Protein AF-A0A5N5WL13-F1 (afdb_monomer_lite)

pLDDT: mean 93.42, std 8.43, range [50.84, 98.69]

InterPro domains:
  IPR011009 Protein kinase-like domain superfamily [SSF56112] (3-64)

Structure (mmCIF, N/CA/C/O backbone):
data_AF-A0A5N5WL13-F1
#
_entry.id   AF-A0A5N5WL13-F1
#
loop_
_atom_site.group_PDB
_atom_site.id
_atom_site.type_symbol
_atom_site.label_atom_id
_atom_site.label_alt_id
_atom_site.label_comp_id
_atom_site.label_asym_id
_atom_site.label_entity_id
_atom_site.label_seq_id
_atom_site.pdbx_PDB_ins_code
_atom_site.Cartn_x
_atom_site.Cartn_y
_atom_site.Cartn_z
_atom_site.occupancy
_atom_site.B_iso_or_equiv
_atom_site.auth_seq_id
_atom_site.auth_comp_id
_atom_site.auth_asym_id
_atom_site.auth_atom_id
_atom_site.pdbx_PDB_model_num
ATOM 1 N N . MET A 1 1 ? -17.667 10.621 -6.257 1.00 50.84 1 MET A N 1
ATOM 2 C CA . MET A 1 1 ? -16.662 9.850 -7.025 1.00 50.84 1 MET A CA 1
ATOM 3 C C . MET A 1 1 ? -16.093 8.770 -6.116 1.00 50.84 1 MET A C 1
ATOM 5 O O . MET A 1 1 ? -15.502 9.119 -5.100 1.00 50.84 1 MET A O 1
ATOM 9 N N . ASN A 1 2 ? -16.303 7.491 -6.437 1.00 67.06 2 ASN A N 1
ATOM 10 C CA . ASN A 1 2 ? -15.737 6.379 -5.668 1.00 67.06 2 ASN A CA 1
ATOM 11 C C . ASN A 1 2 ? -14.259 6.224 -6.036 1.00 67.06 2 ASN A C 1
ATOM 13 O O . ASN A 1 2 ? -13.922 5.912 -7.177 1.00 67.06 2 ASN A O 1
ATOM 17 N N . LYS A 1 3 ? -13.365 6.509 -5.086 1.00 81.25 3 LYS A N 1
ATOM 18 C CA . LYS A 1 3 ? -11.925 6.306 -5.264 1.00 81.25 3 LYS A CA 1
ATOM 19 C C . LYS A 1 3 ? -11.621 4.837 -4.995 1.00 81.25 3 LYS A C 1
ATOM 21 O O . LYS A 1 3 ? -11.788 4.385 -3.873 1.00 81.25 3 LYS A O 1
ATOM 26 N N . HIS A 1 4 ? -11.184 4.110 -6.018 1.00 90.00 4 HIS A N 1
ATOM 27 C CA . HIS A 1 4 ? -10.873 2.682 -5.895 1.00 90.00 4 HIS A CA 1
ATOM 28 C C . HIS A 1 4 ? -9.389 2.414 -5.613 1.00 90.00 4 HIS A C 1
ATOM 30 O O . HIS A 1 4 ? -9.051 1.421 -4.970 1.00 90.00 4 HIS A O 1
ATOM 36 N N . PHE A 1 5 ? -8.505 3.318 -6.042 1.00 94.94 5 PHE A N 1
ATOM 37 C CA . PHE A 1 5 ? -7.059 3.125 -5.982 1.00 94.94 5 PHE A CA 1
ATOM 38 C C . PHE A 1 5 ? -6.334 4.384 -5.513 1.00 94.94 5 PHE A C 1
ATOM 40 O O . PHE A 1 5 ? -6.815 5.506 -5.688 1.00 94.94 5 PHE A O 1
ATOM 47 N N . VAL A 1 6 ? -5.149 4.179 -4.953 1.00 96.25 6 VAL A N 1
ATOM 48 C CA . VAL A 1 6 ? -4.173 5.212 -4.614 1.00 96.25 6 VAL A CA 1
ATOM 49 C C . VAL A 1 6 ? -2.800 4.790 -5.124 1.00 96.25 6 VAL A C 1
ATOM 51 O O . VAL A 1 6 ? -2.486 3.600 -5.193 1.00 96.25 6 VAL A O 1
ATOM 54 N N . VAL A 1 7 ? -1.988 5.780 -5.489 1.00 97.31 7 VAL A N 1
ATOM 55 C CA . VAL A 1 7 ? -0.608 5.575 -5.921 1.00 97.31 7 VAL A CA 1
ATOM 56 C C . VAL A 1 7 ? 0.319 6.243 -4.916 1.00 97.31 7 VAL A C 1
ATOM 58 O O . VAL A 1 7 ? 0.253 7.457 -4.726 1.00 97.31 7 VAL A O 1
ATOM 61 N N . LYS A 1 8 ? 1.191 5.460 -4.278 1.00 98.12 8 LYS A N 1
ATOM 62 C CA . LYS A 1 8 ? 2.345 5.995 -3.547 1.00 98.12 8 LYS A CA 1
ATOM 63 C C . LYS A 1 8 ? 3.532 6.020 -4.503 1.00 98.12 8 LYS A C 1
ATOM 65 O O . LYS A 1 8 ? 3.817 5.006 -5.136 1.00 98.12 8 LYS A O 1
ATOM 70 N N . MET A 1 9 ? 4.203 7.164 -4.628 1.00 98.00 9 MET A N 1
ATOM 71 C CA . MET A 1 9 ? 5.311 7.310 -5.571 1.00 98.00 9 MET A CA 1
ATOM 72 C C . MET A 1 9 ? 6.419 8.235 -5.075 1.00 98.00 9 MET A C 1
ATOM 74 O O . MET A 1 9 ? 6.159 9.193 -4.350 1.00 98.00 9 MET A O 1
ATOM 78 N N . GLY A 1 10 ? 7.654 7.969 -5.503 1.00 98.06 10 GLY A N 1
ATOM 79 C CA . GLY A 1 10 ? 8.803 8.831 -5.225 1.00 98.06 10 GLY A CA 1
ATOM 80 C C . GLY A 1 10 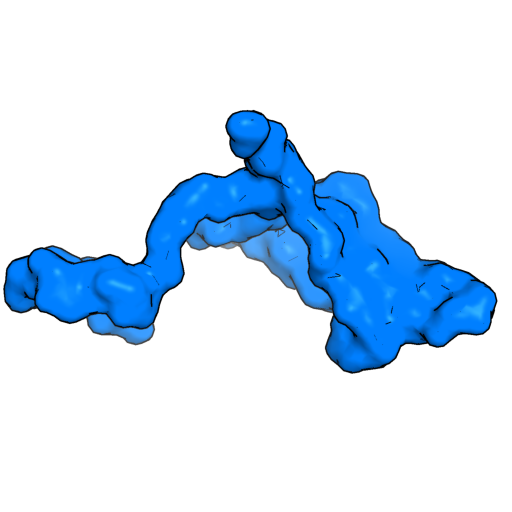? 10.141 8.095 -5.237 1.00 98.06 10 GLY A C 1
ATOM 81 O O . GLY A 1 10 ? 10.193 6.873 -5.345 1.00 98.06 10 GLY A O 1
ATOM 82 N N . HIS A 1 11 ? 11.231 8.853 -5.106 1.00 97.50 11 HIS A N 1
ATOM 83 C CA . HIS A 1 11 ? 12.591 8.298 -5.045 1.00 97.50 11 HIS A CA 1
ATOM 84 C C . HIS A 1 11 ? 12.889 7.589 -3.714 1.00 97.50 11 HIS A C 1
ATOM 86 O O . HIS A 1 11 ? 13.684 6.660 -3.687 1.00 97.50 11 HIS A O 1
ATOM 92 N N . GLY A 1 12 ? 12.244 8.015 -2.621 1.00 97.25 12 GLY A N 1
ATOM 93 C CA . GLY A 1 12 ? 12.359 7.374 -1.305 1.00 97.25 12 GLY A CA 1
ATOM 94 C C . GLY A 1 12 ? 11.380 6.219 -1.081 1.00 97.25 12 GLY A C 1
ATOM 95 O O . GLY A 1 12 ? 11.415 5.589 -0.032 1.00 97.25 12 GLY A O 1
ATOM 96 N N . VAL A 1 13 ? 10.492 5.947 -2.043 1.00 97.81 13 VAL A N 1
ATOM 97 C CA . VAL A 1 13 ? 9.564 4.813 -1.974 1.00 97.81 13 VAL A CA 1
ATOM 98 C C . VAL A 1 13 ? 10.299 3.573 -2.465 1.00 97.81 13 VAL A C 1
ATOM 100 O O . VAL A 1 13 ? 10.960 3.606 -3.504 1.00 97.81 13 VAL A O 1
ATOM 103 N N . THR A 1 14 ? 10.189 2.473 -1.732 1.00 97.56 14 THR A N 1
ATOM 104 C CA . THR A 1 14 ? 10.904 1.228 -2.031 1.00 97.56 14 THR A CA 1
ATOM 105 C C . THR A 1 14 ? 9.927 0.106 -2.368 1.00 97.56 14 THR A C 1
ATOM 107 O O . THR A 1 14 ? 8.791 0.086 -1.898 1.00 97.56 14 THR A O 1
ATOM 110 N N . ILE A 1 15 ? 10.362 -0.848 -3.197 1.00 97.69 15 ILE A N 1
ATOM 111 C CA . ILE A 1 15 ? 9.529 -2.001 -3.583 1.00 97.69 15 ILE A CA 1
ATOM 112 C C . ILE A 1 15 ? 9.200 -2.881 -2.364 1.00 97.69 15 ILE A C 1
ATOM 114 O O . ILE A 1 15 ? 8.093 -3.411 -2.284 1.00 97.69 15 ILE A O 1
ATOM 118 N N . ILE A 1 16 ? 10.101 -2.949 -1.375 1.00 98.25 16 ILE A N 1
ATOM 119 C CA . ILE A 1 16 ? 9.901 -3.727 -0.142 1.00 98.25 16 ILE A CA 1
ATOM 120 C C . ILE A 1 16 ? 8.662 -3.277 0.649 1.00 98.25 16 ILE A C 1
ATOM 122 O O . ILE A 1 16 ? 8.045 -4.089 1.328 1.00 98.25 16 ILE A O 1
ATOM 126 N N . GLU A 1 17 ? 8.211 -2.020 0.525 1.00 98.12 17 GLU A N 1
ATOM 127 C CA . GLU A 1 17 ? 6.940 -1.597 1.134 1.00 98.12 17 GLU A CA 1
ATOM 128 C C . GLU A 1 17 ? 5.750 -2.413 0.605 1.00 98.12 17 GLU A C 1
ATOM 130 O O . GLU A 1 17 ? 4.868 -2.814 1.367 1.00 98.12 17 GLU A O 1
ATOM 135 N N . ALA A 1 18 ? 5.726 -2.679 -0.703 1.00 98.25 18 ALA A N 1
ATOM 136 C CA . ALA A 1 18 ? 4.676 -3.461 -1.337 1.00 98.25 18 ALA A CA 1
ATOM 137 C C . ALA A 1 18 ? 4.756 -4.944 -0.954 1.00 98.25 18 ALA A C 1
ATOM 139 O O . ALA A 1 18 ? 3.723 -5.586 -0.758 1.00 98.25 18 ALA A O 1
ATOM 140 N N . GLU A 1 19 ? 5.967 -5.483 -0.823 1.00 98.19 19 GLU A N 1
ATOM 141 C CA . GLU A 1 19 ? 6.204 -6.856 -0.364 1.00 98.19 19 GLU A CA 1
ATOM 142 C C . GLU A 1 19 ? 5.775 -7.033 1.096 1.00 98.19 19 GLU A C 1
ATOM 144 O O . GLU A 1 19 ? 5.034 -7.965 1.403 1.00 98.19 19 GLU A O 1
ATOM 149 N N . ASN A 1 20 ? 6.115 -6.081 1.969 1.00 98.19 20 ASN A N 1
ATOM 150 C CA . ASN A 1 20 ? 5.688 -6.070 3.367 1.00 98.19 20 ASN A CA 1
ATOM 151 C C . ASN A 1 20 ? 4.161 -5.996 3.497 1.00 98.19 20 ASN A C 1
ATOM 153 O O . ASN A 1 20 ? 3.581 -6.711 4.313 1.00 98.19 20 ASN A O 1
ATOM 157 N N . MET A 1 21 ? 3.484 -5.192 2.669 1.00 97.75 21 MET A N 1
ATOM 158 C CA . MET A 1 21 ? 2.015 -5.172 2.640 1.00 97.75 21 MET A CA 1
ATOM 159 C C . MET A 1 21 ? 1.429 -6.522 2.210 1.00 97.75 21 MET A C 1
ATOM 161 O O . MET A 1 21 ? 0.485 -6.999 2.834 1.00 97.75 21 MET A O 1
ATOM 165 N N . ARG A 1 22 ? 1.991 -7.176 1.184 1.00 97.88 22 ARG A N 1
ATOM 166 C CA . ARG A 1 22 ? 1.552 -8.523 0.768 1.00 97.88 22 ARG A CA 1
ATOM 167 C C . ARG A 1 22 ? 1.791 -9.560 1.867 1.00 97.88 22 ARG A C 1
ATOM 169 O O . ARG A 1 22 ? 0.921 -10.391 2.108 1.00 97.88 22 ARG A O 1
ATOM 176 N N . PHE A 1 23 ? 2.930 -9.483 2.552 1.00 97.94 23 PHE A N 1
ATOM 177 C CA . PHE A 1 23 ? 3.247 -10.348 3.683 1.00 97.94 23 PHE A CA 1
ATOM 178 C C . PHE A 1 23 ? 2.24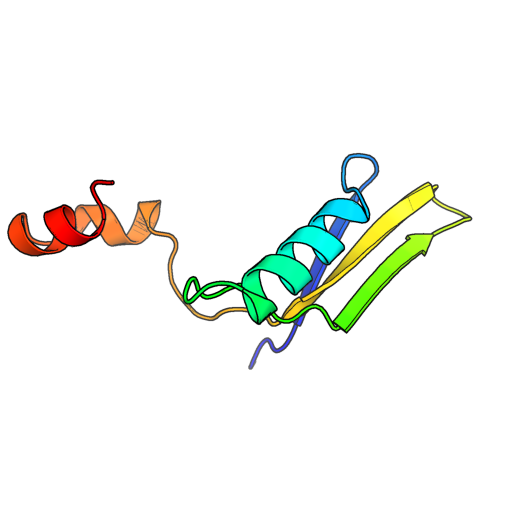1 -10.163 4.825 1.00 97.94 23 PHE A C 1
ATOM 180 O O . PHE A 1 23 ? 1.663 -11.145 5.284 1.00 97.94 23 PHE A O 1
ATOM 187 N N . LEU A 1 24 ? 1.967 -8.924 5.243 1.00 98.00 24 LEU A N 1
ATOM 188 C CA . LEU A 1 24 ? 0.986 -8.635 6.295 1.00 98.00 24 LEU A CA 1
ATOM 189 C C . LEU A 1 24 ? -0.427 -9.079 5.909 1.00 98.00 24 LEU A C 1
ATOM 191 O O . LEU A 1 24 ? -1.128 -9.628 6.756 1.00 98.00 24 LEU A O 1
ATOM 195 N N . ALA A 1 25 ? -0.822 -8.900 4.645 1.00 96.88 25 ALA A N 1
ATOM 196 C CA . ALA A 1 25 ? -2.118 -9.352 4.142 1.00 96.88 25 ALA A CA 1
ATOM 197 C C . ALA A 1 25 ? -2.280 -10.880 4.217 1.00 96.88 25 ALA A C 1
ATOM 199 O O . ALA A 1 25 ? -3.386 -11.366 4.432 1.00 96.88 25 ALA A O 1
ATOM 200 N N . ALA A 1 26 ? -1.191 -11.633 4.038 1.00 97.25 26 ALA A N 1
ATOM 201 C CA . ALA A 1 26 ? -1.204 -13.093 4.102 1.00 97.25 26 ALA A CA 1
ATOM 202 C C . ALA A 1 26 ? -1.049 -13.646 5.531 1.00 97.25 26 ALA A C 1
ATOM 204 O O . ALA A 1 26 ? -1.492 -14.760 5.796 1.00 97.25 26 ALA A O 1
ATOM 205 N N . ASN A 1 27 ? -0.423 -12.893 6.444 1.00 97.88 27 ASN A N 1
ATOM 206 C CA . ASN A 1 27 ? 0.044 -13.418 7.735 1.00 97.88 27 ASN A CA 1
ATOM 207 C C . ASN A 1 27 ? -0.518 -12.692 8.969 1.00 97.88 27 ASN A C 1
ATOM 209 O O . ASN A 1 27 ? -0.163 -13.037 10.094 1.00 97.88 27 ASN A O 1
ATOM 213 N N . SER A 1 28 ? -1.378 -11.685 8.805 1.00 96.06 28 SER A N 1
ATOM 214 C CA . SER A 1 28 ? -1.946 -10.931 9.926 1.00 96.06 28 SER A CA 1
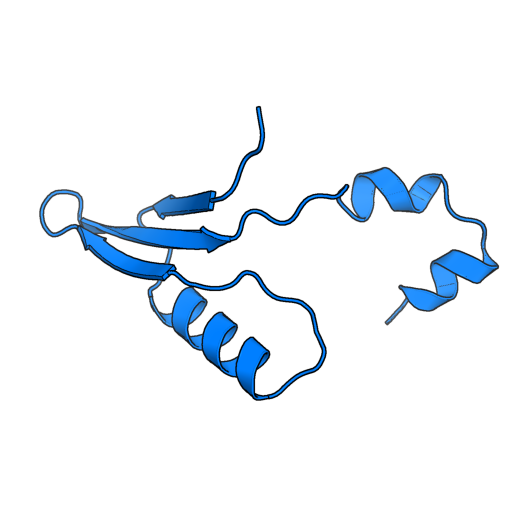ATOM 215 C C . SER A 1 28 ? -3.425 -10.608 9.721 1.00 96.06 28 SER A C 1
ATOM 217 O O . SER A 1 28 ? -3.952 -10.682 8.615 1.00 96.06 28 SER A O 1
ATOM 219 N N . LYS A 1 29 ? -4.098 -10.214 10.806 1.00 92.50 29 LYS A N 1
ATOM 220 C CA . LYS A 1 29 ? -5.468 -9.674 10.762 1.00 92.50 29 LYS A CA 1
ATOM 221 C C . LYS A 1 29 ? -5.498 -8.149 10.635 1.00 92.50 29 LYS A C 1
ATOM 223 O O . LYS A 1 29 ? -6.580 -7.569 10.616 1.00 92.50 29 LYS A O 1
ATOM 228 N N . VAL A 1 30 ? -4.333 -7.499 10.592 1.00 88.44 30 VAL A N 1
ATOM 229 C CA . VAL A 1 30 ? -4.256 -6.045 10.448 1.00 88.44 30 VAL A CA 1
ATOM 230 C C . VAL A 1 30 ? -4.682 -5.694 9.022 1.00 88.44 30 VAL A C 1
ATOM 232 O O . VAL A 1 30 ? -4.088 -6.207 8.071 1.00 88.44 30 VAL A O 1
ATOM 235 N N . PRO A 1 31 ? -5.703 -4.841 8.839 1.00 89.94 31 PRO A N 1
ATOM 236 C CA . PRO A 1 31 ? -6.125 -4.441 7.509 1.00 89.94 31 PRO A CA 1
ATOM 237 C C . PRO A 1 31 ? -5.023 -3.608 6.850 1.00 89.94 31 PRO A C 1
ATOM 239 O O . PRO A 1 31 ? -4.623 -2.561 7.357 1.00 89.94 31 PRO A O 1
ATOM 242 N N . VAL A 1 32 ? -4.553 -4.068 5.695 1.00 95.81 32 VAL A N 1
ATOM 243 C CA . VAL A 1 32 ? -3.585 -3.362 4.849 1.00 95.81 32 VAL A CA 1
ATOM 244 C C . VAL A 1 32 ? -4.153 -3.188 3.437 1.00 95.81 32 VAL A C 1
ATOM 246 O O . VAL A 1 32 ? -4.966 -4.010 3.004 1.00 95.81 32 VAL A O 1
ATOM 249 N N . PRO A 1 33 ? -3.757 -2.140 2.690 1.00 96.94 33 PRO A N 1
ATOM 250 C CA . PRO A 1 33 ? -4.195 -1.965 1.310 1.00 96.94 33 P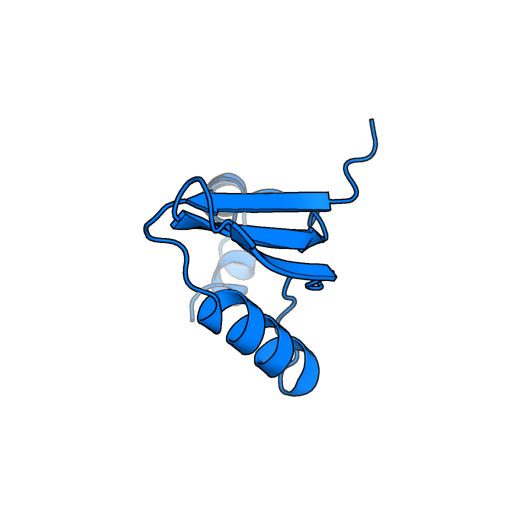RO A CA 1
ATOM 251 C C . PRO A 1 33 ? -3.803 -3.153 0.424 1.00 96.94 33 PRO A C 1
ATOM 253 O O . PRO A 1 33 ? -2.647 -3.582 0.414 1.00 96.94 33 PRO A O 1
ATOM 256 N N . LYS A 1 34 ? -4.737 -3.647 -0.397 1.00 96.75 34 LYS A N 1
ATOM 257 C CA . LYS A 1 34 ? -4.402 -4.622 -1.442 1.00 96.75 34 LYS A CA 1
ATOM 258 C C . LYS A 1 34 ? -3.463 -3.985 -2.468 1.00 96.75 34 LYS A C 1
ATOM 260 O O . LYS A 1 34 ? -3.830 -3.014 -3.127 1.00 96.75 34 LYS A O 1
ATOM 265 N N . VAL A 1 35 ? -2.270 -4.553 -2.637 1.00 98.12 35 VAL A N 1
ATOM 266 C CA . VAL A 1 35 ? -1.314 -4.127 -3.669 1.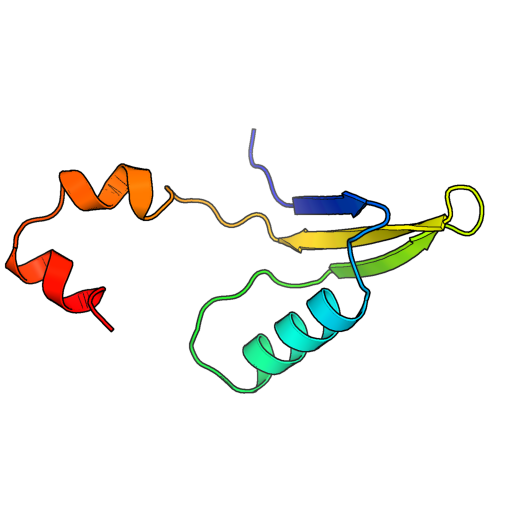00 98.12 35 VAL A CA 1
ATOM 267 C C . VAL A 1 35 ? -1.713 -4.717 -5.020 1.00 98.12 35 VAL A C 1
ATOM 269 O O . VAL A 1 35 ? -1.806 -5.935 -5.167 1.00 98.12 35 VAL A O 1
ATOM 272 N N . HIS A 1 36 ? -1.893 -3.859 -6.023 1.00 97.88 36 HIS A N 1
ATOM 273 C CA . HIS A 1 36 ? -2.165 -4.258 -7.405 1.00 97.88 36 HIS A CA 1
ATOM 274 C C . HIS A 1 36 ? -0.880 -4.346 -8.230 1.00 97.88 36 HIS A C 1
ATOM 276 O O . HIS A 1 36 ? -0.669 -5.336 -8.925 1.00 97.88 36 HIS A O 1
ATOM 282 N N . ALA A 1 37 ? 0.011 -3.359 -8.104 1.00 97.94 37 ALA A N 1
ATOM 283 C CA . ALA A 1 37 ? 1.301 -3.341 -8.788 1.00 97.94 37 ALA A CA 1
ATOM 284 C C . ALA A 1 37 ? 2.344 -2.558 -7.982 1.00 97.94 37 ALA A C 1
ATOM 286 O O . ALA A 1 37 ? 1.999 -1.627 -7.254 1.00 97.94 37 ALA A O 1
ATOM 287 N N . ALA A 1 38 ? 3.613 -2.926 -8.137 1.00 98.31 38 ALA A N 1
ATOM 288 C CA . ALA A 1 38 ? 4.748 -2.168 -7.632 1.00 98.31 38 ALA A CA 1
ATOM 289 C C . ALA A 1 38 ? 5.897 -2.269 -8.636 1.00 98.31 38 ALA A C 1
ATOM 291 O O . ALA A 1 38 ? 6.235 -3.370 -9.065 1.00 98.31 38 ALA A O 1
ATOM 292 N N . PHE A 1 39 ? 6.457 -1.135 -9.046 1.00 98.38 39 PHE A N 1
ATOM 293 C CA . PHE A 1 39 ? 7.528 -1.097 -10.039 1.00 98.38 39 PHE A CA 1
ATOM 294 C C . PHE A 1 39 ? 8.371 0.165 -9.894 1.00 98.38 39 PHE A C 1
ATOM 296 O O . PHE A 1 39 ? 7.937 1.163 -9.315 1.00 98.38 39 PHE A O 1
ATOM 303 N N . ARG A 1 40 ? 9.583 0.117 -10.447 1.00 98.25 40 ARG A N 1
ATOM 304 C CA . ARG A 1 40 ? 10.462 1.273 -10.589 1.00 98.25 40 ARG A CA 1
ATOM 305 C C . ARG A 1 40 ? 10.431 1.729 -12.038 1.00 98.25 40 ARG A C 1
ATOM 307 O O . ARG A 1 40 ? 10.687 0.930 -12.932 1.00 98.25 40 ARG A O 1
ATOM 314 N N . ASP A 1 41 ? 10.091 2.990 -12.261 1.00 97.62 41 ASP A N 1
ATOM 315 C CA . ASP A 1 41 ? 10.132 3.581 -13.594 1.00 97.62 41 ASP A CA 1
ATOM 316 C C . ASP A 1 41 ? 11.596 3.808 -14.008 1.00 97.62 41 ASP A C 1
ATOM 318 O O . ASP A 1 41 ? 12.302 4.540 -13.309 1.00 97.62 41 ASP A O 1
ATOM 322 N N . PRO A 1 42 ? 12.076 3.212 -15.113 1.00 96.19 42 PRO A N 1
ATOM 323 C CA . PRO A 1 42 ? 13.462 3.362 -15.547 1.00 96.19 42 PRO A CA 1
ATOM 324 C C . PRO A 1 42 ? 13.811 4.794 -15.973 1.00 96.19 42 PRO A C 1
ATOM 326 O O . PRO A 1 42 ? 14.971 5.180 -15.860 1.00 96.19 42 PRO A O 1
ATOM 329 N N . GLY A 1 43 ? 12.838 5.593 -16.431 1.00 97.62 43 GLY A N 1
ATOM 330 C CA . GLY A 1 43 ? 13.089 6.964 -16.886 1.00 97.62 43 GLY A CA 1
ATOM 331 C C . GLY A 1 43 ? 13.284 7.950 -15.735 1.00 97.62 43 GLY A C 1
ATOM 332 O O . GLY A 1 43 ? 14.238 8.723 -15.721 1.00 97.62 43 GLY A O 1
ATOM 333 N N . THR A 1 44 ? 12.390 7.920 -14.744 1.00 97.00 44 THR A N 1
ATOM 334 C CA . THR A 1 44 ? 12.456 8.829 -13.584 1.00 97.00 44 THR A CA 1
ATOM 335 C C . THR A 1 44 ? 13.174 8.239 -12.381 1.00 97.00 44 THR A C 1
ATOM 337 O O . THR A 1 44 ? 13.424 8.949 -11.411 1.00 97.00 44 THR A O 1
ATOM 340 N N . ASN A 1 45 ? 13.477 6.942 -12.406 1.00 96.75 45 ASN A N 1
ATOM 341 C CA . ASN A 1 45 ? 14.045 6.195 -11.290 1.00 96.75 45 ASN A CA 1
ATOM 342 C C . ASN A 1 45 ? 13.172 6.206 -10.013 1.00 96.75 45 ASN A C 1
ATOM 344 O O . ASN A 1 45 ? 13.658 5.861 -8.931 1.00 96.75 45 ASN A O 1
ATOM 348 N N . LYS A 1 46 ? 11.894 6.603 -10.125 1.00 98.38 46 LYS A N 1
ATOM 349 C CA . LYS A 1 46 ? 10.908 6.621 -9.035 1.00 98.38 46 LYS A CA 1
ATOM 350 C C . LYS A 1 46 ? 10.230 5.266 -8.907 1.00 98.38 46 LYS A C 1
ATOM 352 O O . LYS A 1 46 ? 9.918 4.618 -9.904 1.00 98.38 46 LYS A O 1
ATOM 357 N N . THR A 1 47 ? 9.929 4.879 -7.676 1.00 98.69 47 THR A N 1
ATOM 358 C CA . THR A 1 47 ? 9.071 3.724 -7.407 1.00 98.69 47 THR A CA 1
ATOM 359 C C . THR A 1 47 ? 7.614 4.163 -7.397 1.00 98.69 47 THR A C 1
ATOM 361 O O . THR A 1 47 ? 7.302 5.254 -6.919 1.00 98.69 47 THR A O 1
ATOM 364 N N . TYR A 1 48 ? 6.735 3.299 -7.892 1.00 98.56 48 TYR A N 1
ATOM 365 C CA . TYR A 1 48 ? 5.286 3.442 -7.873 1.00 98.56 48 TYR A CA 1
ATOM 366 C C . TYR A 1 48 ? 4.676 2.209 -7.217 1.00 98.56 48 TYR A C 1
ATOM 368 O O . TYR A 1 48 ? 5.037 1.083 -7.557 1.00 98.56 48 TYR A O 1
ATOM 376 N N . ILE A 1 49 ? 3.731 2.421 -6.305 1.00 98.69 49 ILE A N 1
ATOM 377 C CA . ILE A 1 49 ? 2.933 1.371 -5.673 1.00 98.69 49 ILE A CA 1
ATOM 378 C C . ILE A 1 49 ? 1.465 1.711 -5.907 1.00 98.69 49 ILE A C 1
ATOM 380 O O . ILE A 1 49 ? 0.962 2.699 -5.373 1.00 98.69 49 ILE A O 1
ATOM 384 N N . ILE A 1 50 ? 0.790 0.895 -6.714 1.00 98.19 50 ILE A N 1
ATOM 385 C CA . ILE A 1 50 ? -0.641 1.003 -6.999 1.00 98.19 50 ILE A CA 1
ATOM 386 C C . ILE A 1 50 ? -1.367 0.073 -6.037 1.00 98.19 50 ILE A C 1
ATOM 388 O O . ILE A 1 50 ? -1.150 -1.143 -6.053 1.00 98.19 50 ILE A O 1
ATOM 392 N N . MET A 1 51 ? -2.235 0.633 -5.204 1.00 98.12 51 MET A N 1
ATOM 393 C CA . MET A 1 51 ? -2.899 -0.105 -4.133 1.00 98.12 51 MET A CA 1
ATOM 394 C C . MET A 1 51 ? -4.340 0.358 -3.919 1.00 98.12 51 MET A C 1
ATOM 396 O O . MET A 1 51 ? -4.747 1.418 -4.395 1.00 98.12 51 MET A O 1
ATOM 400 N N . GLN A 1 52 ? -5.118 -0.461 -3.219 1.00 97.50 52 GLN A N 1
ATOM 401 C CA . GLN A 1 52 ? -6.489 -0.153 -2.827 1.00 97.50 52 GLN A CA 1
ATOM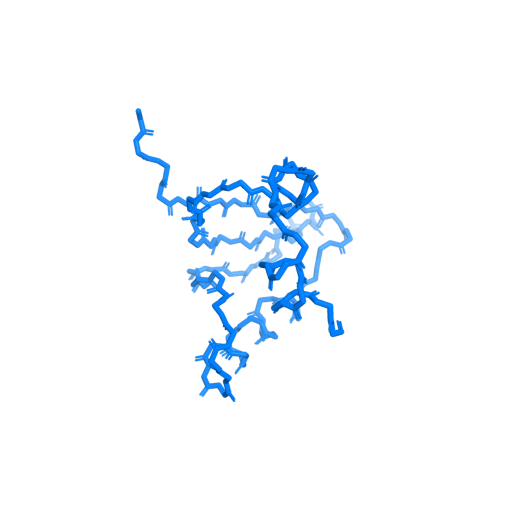 402 C C . GLN A 1 52 ? -6.561 1.165 -2.047 1.00 97.50 52 GLN A C 1
ATOM 404 O O . GLN A 1 52 ? -5.786 1.397 -1.119 1.00 97.50 52 GLN A O 1
ATOM 409 N N . TYR A 1 53 ? -7.534 2.009 -2.383 1.00 94.88 53 TYR A N 1
ATOM 410 C CA . TYR A 1 53 ? -7.896 3.132 -1.524 1.00 94.88 53 TYR A CA 1
ATOM 411 C C . TYR A 1 53 ? -8.765 2.632 -0.361 1.00 94.88 53 TYR A C 1
ATOM 413 O O . TYR A 1 53 ? -9.821 2.039 -0.584 1.00 94.88 53 TYR A O 1
ATOM 421 N N . LEU A 1 54 ? -8.325 2.863 0.877 1.00 91.44 54 LEU A N 1
ATOM 422 C CA . LEU A 1 54 ? -9.117 2.569 2.071 1.00 91.44 54 LEU A CA 1
ATOM 423 C C . LEU A 1 54 ? -9.932 3.806 2.453 1.00 91.44 54 LEU A C 1
ATOM 425 O O . LEU A 1 54 ? -9.375 4.872 2.715 1.00 91.44 54 LEU A O 1
ATOM 429 N N . HIS A 1 55 ? -11.255 3.664 2.472 1.00 91.25 55 HIS A N 1
ATOM 430 C CA . HIS A 1 55 ? -12.151 4.715 2.940 1.00 91.25 55 HIS A CA 1
ATOM 431 C C . HIS A 1 55 ? -12.096 4.814 4.466 1.00 91.25 55 HIS A C 1
ATOM 433 O O . HIS A 1 55 ? -12.184 3.801 5.155 1.00 91.25 55 HIS A O 1
ATOM 439 N N . GLY A 1 56 ? -11.989 6.033 4.987 1.00 89.69 56 GLY A N 1
ATOM 440 C CA . GLY A 1 56 ? -11.991 6.288 6.422 1.00 89.69 56 GLY A CA 1
ATOM 441 C C . GLY A 1 56 ? -11.326 7.611 6.777 1.00 89.69 56 GLY A C 1
ATOM 442 O O . GLY A 1 56 ? -10.856 8.347 5.905 1.00 89.69 56 GLY A O 1
ATOM 443 N N . GLU A 1 57 ? -11.290 7.899 8.072 1.00 91.00 57 GLU A N 1
ATOM 444 C CA . GLU A 1 57 ? -10.570 9.035 8.639 1.00 91.00 57 GLU A CA 1
ATOM 445 C C . GLU A 1 57 ? -9.298 8.552 9.332 1.00 91.00 57 GLU A C 1
ATOM 447 O O . GLU A 1 57 ? -9.231 7.433 9.841 1.00 91.00 57 GLU A O 1
ATOM 452 N N . THR A 1 58 ? -8.266 9.394 9.348 1.00 92.62 58 THR A N 1
ATOM 453 C CA . THR A 1 58 ? -7.055 9.075 10.103 1.00 92.62 58 THR A CA 1
ATOM 454 C C . THR A 1 58 ? -7.372 9.044 11.593 1.00 92.62 58 THR A C 1
ATOM 456 O O . THR A 1 58 ? -8.194 9.826 12.082 1.00 92.62 58 THR A O 1
ATOM 459 N N . LEU A 1 59 ? -6.658 8.198 12.339 1.00 91.38 59 LEU A N 1
ATOM 460 C CA . LEU A 1 59 ? -6.806 8.156 13.792 1.00 91.38 59 LEU A CA 1
ATOM 461 C C . LEU A 1 59 ? -6.557 9.537 14.410 1.00 91.38 59 LEU A C 1
ATOM 463 O O . LEU A 1 59 ? -7.304 9.943 15.280 1.00 91.38 59 LEU A O 1
ATOM 467 N N . GLN A 1 60 ? -5.599 10.318 13.899 1.00 93.38 60 GLN A N 1
ATOM 468 C CA . GLN A 1 60 ? -5.359 11.692 14.359 1.00 93.38 60 GLN A CA 1
ATOM 469 C C . GLN A 1 60 ? -6.619 12.575 14.321 1.00 93.38 60 GLN A C 1
ATOM 471 O O . GLN A 1 60 ? -6.842 13.355 15.244 1.00 93.38 60 GLN A O 1
ATOM 476 N N . LYS A 1 61 ? -7.438 12.464 13.267 1.00 94.38 61 LYS A N 1
ATOM 477 C CA . LYS A 1 61 ? -8.668 13.252 13.122 1.00 94.38 61 LYS A CA 1
ATOM 478 C C . LYS A 1 61 ? -9.795 12.712 14.001 1.00 94.38 61 LYS A C 1
ATOM 480 O O . LYS A 1 61 ? -10.552 13.490 14.571 1.00 94.38 61 LYS A O 1
ATOM 485 N N . PHE A 1 62 ? -9.898 11.391 14.105 1.00 92.31 62 PHE A N 1
ATOM 486 C CA . PHE A 1 62 ? -11.002 10.720 14.785 1.00 92.31 62 PHE A CA 1
ATOM 487 C C . PHE A 1 62 ? -10.812 10.620 16.309 1.00 92.31 62 PHE A C 1
ATOM 489 O O . PHE A 1 62 ? -11.766 10.775 17.069 1.00 92.31 62 PHE A O 1
ATOM 496 N N . LEU A 1 63 ? -9.576 10.431 16.777 1.00 92.12 63 LEU A N 1
ATOM 497 C CA . LEU A 1 63 ? -9.224 10.167 18.176 1.00 92.12 63 LEU A CA 1
ATOM 498 C C . LEU A 1 63 ? -9.746 11.215 19.180 1.00 92.12 63 LEU A C 1
ATOM 500 O O . LEU A 1 63 ? -10.184 10.804 20.255 1.00 92.12 63 LEU A O 1
ATOM 504 N N . PRO A 1 64 ? -9.769 12.535 18.889 1.00 94.38 64 PRO A N 1
ATOM 505 C CA . PRO A 1 64 ? -10.347 13.525 19.802 1.00 94.38 64 PRO A CA 1
ATOM 506 C C . PRO A 1 64 ? -11.843 13.324 20.082 1.00 94.38 64 PRO A C 1
ATOM 508 O O . PRO A 1 64 ? -12.305 13.705 21.153 1.00 94.38 64 PRO A O 1
ATOM 511 N N . SER A 1 65 ? -12.582 12.719 19.145 1.00 93.44 65 SER A N 1
ATOM 512 C CA . SER A 1 65 ? -14.032 12.493 19.253 1.00 93.44 65 SER A CA 1
ATOM 513 C C . SER A 1 65 ? -14.409 11.248 20.065 1.00 93.44 65 SER A C 1
ATOM 515 O O . SER A 1 65 ? -15.561 11.102 20.470 1.00 93.44 65 SER A O 1
ATOM 517 N N . LEU A 1 66 ? -13.440 10.368 20.330 1.00 93.38 66 LEU A N 1
ATOM 518 C CA . LEU A 1 66 ? -13.656 9.117 21.049 1.00 93.38 66 LEU A CA 1
ATOM 519 C C . LEU A 1 66 ? -13.812 9.330 22.558 1.00 93.38 66 LEU A C 1
ATOM 521 O O . LEU A 1 66 ? -13.095 10.121 23.183 1.00 93.38 66 LEU A O 1
ATOM 525 N N . LYS A 1 67 ? -14.691 8.539 23.173 1.00 95.00 67 LYS A N 1
ATOM 526 C CA . LYS A 1 67 ? -14.788 8.398 24.630 1.00 95.00 67 LYS A CA 1
ATOM 527 C C . LYS A 1 67 ? -13.544 7.701 25.171 1.00 95.00 67 LYS A C 1
ATOM 529 O O . LYS A 1 67 ? -12.882 6.933 24.476 1.00 95.00 67 LYS A O 1
ATOM 534 N N . GLN A 1 68 ? -13.260 7.901 26.457 1.00 91.38 68 GLN A N 1
ATOM 535 C CA . GLN A 1 68 ? -12.080 7.308 27.091 1.00 91.38 68 GLN A CA 1
ATOM 536 C C . GLN A 1 68 ? -12.029 5.777 26.947 1.00 91.38 68 GLN A C 1
ATOM 538 O O . GLN A 1 68 ? -10.967 5.233 26.666 1.00 91.38 68 GLN A O 1
ATOM 543 N N . VAL A 1 69 ? -13.173 5.093 27.069 1.00 92.50 69 VAL A N 1
ATOM 544 C CA . VAL A 1 69 ? -13.261 3.631 26.901 1.00 92.50 69 VAL A CA 1
ATOM 545 C C . VAL A 1 69 ? -12.942 3.169 25.474 1.00 92.50 69 VAL A C 1
ATOM 547 O O . VAL A 1 69 ? -12.354 2.110 25.290 1.00 92.50 69 VAL A O 1
ATOM 550 N N . GLU A 1 70 ? -13.266 3.973 24.461 1.00 92.44 70 GLU A N 1
ATOM 551 C CA . GLU A 1 70 ? -12.992 3.659 23.053 1.00 92.44 70 GLU A CA 1
ATOM 552 C C . GLU A 1 70 ? -11.512 3.888 22.726 1.00 92.44 70 GLU A C 1
ATOM 554 O O . GLU A 1 70 ? -10.910 3.104 21.999 1.00 92.44 70 GLU A O 1
ATOM 559 N N . LYS A 1 71 ? -10.884 4.910 23.325 1.00 89.88 71 LYS A N 1
ATOM 560 C CA . LYS A 1 71 ? -9.445 5.185 23.163 1.00 89.88 71 LYS A CA 1
ATOM 561 C C . LYS A 1 71 ? -8.561 4.035 23.640 1.00 89.88 71 LYS A C 1
ATOM 563 O O . LYS A 1 71 ? -7.516 3.800 23.040 1.00 89.88 71 LYS A O 1
ATOM 568 N N . LEU A 1 72 ? -8.984 3.301 24.673 1.00 88.88 72 LEU A N 1
ATOM 569 C CA . LEU A 1 72 ? -8.246 2.141 25.188 1.00 88.88 72 LEU A CA 1
ATOM 570 C C . LEU A 1 72 ? -8.058 1.043 24.133 1.00 88.88 72 LEU A C 1
ATOM 572 O O . LEU A 1 72 ? -7.086 0.303 24.208 1.00 88.88 72 LEU A O 1
ATOM 576 N N . GLN A 1 73 ? -8.933 0.963 23.125 1.00 86.25 73 GLN A N 1
ATOM 577 C CA . GLN A 1 73 ? -8.809 -0.011 22.035 1.00 86.25 73 GLN A CA 1
ATOM 578 C C . GLN A 1 73 ? -7.662 0.306 21.060 1.00 86.25 73 GLN A C 1
ATOM 580 O O . GLN A 1 73 ? -7.275 -0.560 20.283 1.00 86.25 73 GLN A O 1
ATOM 585 N N . TYR A 1 74 ? -7.124 1.530 21.096 1.00 84.31 74 TYR A N 1
ATOM 586 C CA . TYR A 1 74 ? -6.062 2.007 20.200 1.00 84.31 74 TYR A CA 1
ATOM 587 C C . TYR A 1 74 ? -4.764 2.355 20.943 1.00 84.31 74 TYR A C 1
ATOM 589 O O . TYR A 1 74 ? -3.810 2.820 20.324 1.00 84.31 74 TYR A O 1
ATOM 597 N N . ALA A 1 75 ? -4.732 2.174 22.266 1.00 72.50 75 ALA A N 1
ATOM 598 C CA . ALA A 1 75 ? -3.549 2.368 23.091 1.00 72.50 75 ALA A CA 1
ATOM 599 C C . ALA A 1 75 ? -2.757 1.054 23.127 1.00 72.50 75 ALA A C 1
ATOM 601 O O . ALA A 1 75 ? -2.957 0.218 24.008 1.00 72.50 75 ALA A O 1
ATOM 602 N N . THR A 1 76 ? -1.916 0.815 22.126 1.00 58.44 76 THR A N 1
ATOM 603 C CA . THR A 1 76 ? -0.982 -0.321 22.097 1.00 58.44 76 THR A CA 1
ATOM 604 C C . THR A 1 76 ? 0.314 0.109 21.438 1.00 58.44 76 THR A C 1
ATOM 606 O O . THR A 1 76 ? 0.230 0.835 20.422 1.00 58.44 76 THR A O 1
#

Foldseek 3Di:
DDDFKDKDKDLPDDQVVLVVLVVCVVPHPDDGWAWPDWDQDPVVRMIITITTDDDDDDCVVCVVVDDPVVVVVVPD

Organism: NCBI:txid41062

Sequence (76 aa):
MNKHFVVKMGHGVTIIEAENMRFLAANSKVPVPKVHAAFRDPGTNKTYIIMQYLHGETLQKFLPSLKQVEKLQYAT

Radius of gyration: 15.77 Å; chains: 1; bounding box: 31×27×44 Å

Secondary structure (DSSP, 8-state):
----EEEEEETT--HHHHHHHHHHHHH-SS--PPEEEEEE-TTT--EEEEEEPPPS--HHHHGGGS-HHHHGGG--